Protein AF-A0A1D7Y135-F1 (afdb_monomer_lite)

Sequence (161 aa):
MLNEFAKCFELWNDPIYLRAFFEQHKEDLEHKFWNDITIEDAIIKTREDAQLFEEELLYIAETGKTERLETLSTLFEPLSKGYIYGKFEKDKAKGIKRHSWLRMYAIRIEANLFVVCGGAIKLTQTMNNRDHLILELYKLEFTRNHLQDEGNKHLEFVEIN

Radius of gyration: 16.09 Å; chains: 1; bounding box: 41×33×44 Å

Secondary structure (DSSP, 8-state):
---HHHHHHHHHH-HHHHHHHHHHTHHHHSSGGGTT--HHHHHHHHHHHHHHHHHHHHHHHHHTTT-TTS-GGGT-EESSSS---SSSEEEEEE-SSTT--EEEEEEEEETTEEEEEEEEE--SS-STT-HHHHHHHHHHHHHHHHHH-TT----------

Foldseek 3Di:
DDAQLVVLLVLLQDLVNLLVVCVVVVVLCCPCVNVRDDSVNSSVVSNVLSVQQNVLLLVLLVCVVPDVVRACLVFWDAPDPDDDDDAFTWTWGFGDDPVGQKIFIWTDRDRRDTHTQHIDRHSDPDLPPDPVSVVSVVSSVVVSVQVVDPPDPPDDDDDDD

Structure (mmCIF, N/CA/C/O backbone):
data_AF-A0A1D7Y135-F1
#
_entry.id   AF-A0A1D7Y135-F1
#
loop_
_atom_site.group_PDB
_atom_site.id
_atom_site.type_symbol
_atom_site.label_atom_id
_atom_site.label_alt_id
_atom_site.label_comp_id
_atom_site.label_asym_id
_atom_site.label_entity_id
_atom_site.label_seq_id
_atom_site.pdbx_PDB_ins_code
_atom_site.Cartn_x
_atom_site.Cartn_y
_atom_site.Cartn_z
_atom_site.occupancy
_atom_site.B_iso_or_equiv
_atom_site.auth_seq_id
_atom_site.auth_comp_id
_atom_site.auth_asym_id
_atom_site.auth_atom_id
_atom_site.pdbx_PDB_model_num
ATOM 1 N N . MET A 1 1 ? -3.237 -18.785 7.355 1.00 61.25 1 MET A N 1
ATOM 2 C CA . MET A 1 1 ? -3.710 -17.880 6.287 1.00 61.25 1 MET A CA 1
ATOM 3 C C . MET A 1 1 ? -3.171 -16.506 6.631 1.00 61.25 1 MET A C 1
ATOM 5 O O . MET A 1 1 ? -3.317 -16.120 7.782 1.00 61.25 1 MET A O 1
ATOM 9 N N . LEU A 1 2 ? -2.464 -15.839 5.718 1.00 81.75 2 LEU A N 1
ATOM 10 C CA . LEU A 1 2 ? -1.953 -14.486 5.964 1.00 81.75 2 LEU A CA 1
ATOM 11 C C . LEU A 1 2 ? -3.096 -13.475 5.852 1.00 81.75 2 LEU A C 1
ATOM 13 O O . LEU A 1 2 ? -3.951 -13.618 4.977 1.00 81.75 2 LEU A O 1
ATOM 17 N N . ASN A 1 3 ? -3.106 -12.469 6.728 1.00 92.31 3 ASN A N 1
ATOM 18 C CA . ASN A 1 3 ? -3.994 -11.319 6.573 1.00 92.31 3 ASN A CA 1
ATOM 19 C C . ASN A 1 3 ? -3.521 -10.436 5.396 1.00 92.31 3 ASN A C 1
ATOM 21 O O . ASN A 1 3 ? -2.381 -10.551 4.938 1.00 92.31 3 ASN A O 1
ATOM 25 N N . GLU A 1 4 ? -4.393 -9.559 4.887 1.00 95.06 4 GLU A N 1
ATOM 26 C CA . GLU A 1 4 ? -4.083 -8.754 3.695 1.00 95.06 4 GLU A CA 1
ATOM 27 C C . GLU A 1 4 ? -2.937 -7.751 3.920 1.00 95.06 4 GLU A C 1
ATOM 29 O O . GLU A 1 4 ? -2.215 -7.466 2.968 1.00 95.06 4 GLU A O 1
ATOM 34 N N . PHE A 1 5 ? -2.712 -7.274 5.151 1.00 95.94 5 PHE A N 1
ATOM 35 C CA . PHE A 1 5 ? -1.566 -6.415 5.477 1.00 95.94 5 PHE A CA 1
ATOM 36 C C . PHE A 1 5 ? -0.244 -7.166 5.266 1.00 95.94 5 PHE A C 1
ATOM 38 O O . PHE A 1 5 ? 0.570 -6.756 4.440 1.00 95.94 5 PHE A O 1
ATOM 45 N N . ALA A 1 6 ? -0.074 -8.313 5.932 1.00 96.06 6 ALA A N 1
ATOM 46 C CA . ALA A 1 6 ? 1.143 -9.121 5.845 1.00 96.06 6 ALA A CA 1
ATOM 47 C C . ALA A 1 6 ? 1.395 -9.607 4.410 1.00 96.06 6 ALA A C 1
ATOM 49 O O . ALA A 1 6 ? 2.500 -9.500 3.888 1.00 96.06 6 ALA A O 1
ATOM 50 N N . LYS A 1 7 ? 0.338 -10.057 3.725 1.00 96.94 7 LYS A N 1
ATOM 51 C CA . LYS A 1 7 ? 0.413 -10.488 2.325 1.00 96.94 7 LYS A CA 1
ATOM 52 C C . LYS A 1 7 ? 0.905 -9.378 1.392 1.00 96.94 7 LYS A C 1
ATOM 54 O O . LYS A 1 7 ? 1.670 -9.661 0.473 1.00 96.94 7 LYS A O 1
ATOM 59 N N . CYS A 1 8 ? 0.469 -8.130 1.587 1.00 97.94 8 CYS A N 1
ATOM 60 C CA . CYS A 1 8 ? 0.946 -7.016 0.768 1.00 97.94 8 CYS A CA 1
ATOM 61 C C . CYS A 1 8 ? 2.453 -6.811 0.941 1.00 97.94 8 CYS A C 1
ATOM 63 O O . CYS A 1 8 ? 3.165 -6.740 -0.059 1.00 97.94 8 CYS A O 1
ATOM 65 N N . PHE A 1 9 ? 2.943 -6.766 2.181 1.00 98.12 9 PHE A N 1
ATOM 66 C CA . PHE A 1 9 ? 4.362 -6.535 2.449 1.00 98.12 9 PHE A CA 1
ATOM 67 C C . PHE A 1 9 ? 5.254 -7.722 2.083 1.00 98.12 9 PHE A C 1
ATOM 69 O O . PHE A 1 9 ? 6.354 -7.497 1.582 1.00 98.12 9 PHE A O 1
ATOM 76 N N . GLU A 1 10 ? 4.781 -8.966 2.203 1.00 98.12 10 GLU A N 1
ATOM 77 C CA . GLU A 1 10 ? 5.495 -10.131 1.666 1.00 98.12 10 GLU A CA 1
ATOM 78 C C . GLU A 1 10 ? 5.692 -10.012 0.148 1.00 98.12 10 GLU A C 1
ATOM 80 O O . GLU A 1 10 ? 6.814 -10.131 -0.346 1.00 98.12 10 GLU A O 1
ATOM 85 N N . LEU A 1 11 ? 4.626 -9.696 -0.598 1.00 98.56 11 LEU A N 1
ATOM 86 C CA . LEU A 1 11 ? 4.697 -9.546 -2.054 1.00 98.56 11 LEU A CA 1
ATOM 87 C C . LEU A 1 11 ? 5.537 -8.333 -2.472 1.00 98.56 11 LEU A C 1
ATOM 89 O O . LEU A 1 11 ? 6.327 -8.420 -3.409 1.00 98.56 11 LEU A O 1
ATOM 93 N N . TRP A 1 12 ? 5.409 -7.196 -1.786 1.00 98.75 12 TRP A N 1
ATOM 94 C CA . TRP A 1 12 ? 6.198 -5.999 -2.099 1.00 98.75 12 TRP A CA 1
ATOM 95 C C . TRP A 1 12 ? 7.678 -6.128 -1.726 1.00 98.75 12 TRP A C 1
ATOM 97 O O . TRP A 1 12 ? 8.485 -5.330 -2.205 1.00 98.75 12 TRP A O 1
ATOM 107 N N . ASN A 1 13 ? 8.050 -7.129 -0.925 1.00 98.44 13 ASN A N 1
ATOM 108 C CA . ASN A 1 13 ? 9.440 -7.452 -0.613 1.00 98.44 13 ASN A CA 1
ATOM 109 C C . ASN A 1 13 ? 10.022 -8.599 -1.463 1.00 98.44 13 ASN A C 1
ATOM 111 O O . ASN A 1 13 ? 11.249 -8.758 -1.475 1.00 98.44 13 ASN A O 1
ATOM 115 N N . ASP A 1 14 ? 9.192 -9.347 -2.202 1.00 98.62 14 ASP A N 1
ATOM 116 C CA . ASP A 1 14 ? 9.603 -10.473 -3.049 1.00 98.62 14 ASP A CA 1
ATOM 117 C C . ASP A 1 14 ? 10.065 -10.012 -4.452 1.00 98.62 14 ASP A C 1
ATOM 119 O O . ASP A 1 14 ? 9.249 -9.612 -5.290 1.00 98.62 14 ASP A O 1
ATOM 123 N N . PRO A 1 15 ? 11.370 -10.102 -4.778 1.00 98.50 15 PRO A N 1
ATOM 124 C CA . PRO A 1 15 ? 11.879 -9.687 -6.083 1.00 98.50 15 PRO A CA 1
ATOM 125 C C . PRO A 1 15 ? 11.361 -10.539 -7.254 1.00 98.50 15 PRO A C 1
ATOM 127 O O . PRO A 1 15 ? 11.320 -10.039 -8.379 1.00 98.50 15 PRO A O 1
ATOM 130 N N . ILE A 1 16 ? 10.972 -11.800 -7.026 1.00 98.62 16 ILE A N 1
ATOM 131 C CA . ILE A 1 16 ? 10.445 -12.685 -8.076 1.00 98.62 16 ILE A CA 1
ATOM 132 C C . ILE A 1 16 ? 9.037 -12.231 -8.459 1.00 98.62 16 ILE A C 1
ATOM 134 O O . ILE A 1 16 ? 8.760 -12.023 -9.643 1.00 98.62 16 ILE A O 1
ATOM 138 N N . TYR A 1 17 ? 8.174 -12.012 -7.463 1.00 98.75 17 TYR A N 1
ATOM 139 C CA . TYR A 1 17 ? 6.847 -11.437 -7.678 1.00 98.75 17 TYR A CA 1
ATOM 140 C C . TYR A 1 17 ? 6.930 -10.077 -8.376 1.00 98.75 17 TYR A C 1
ATOM 142 O O . TYR A 1 17 ? 6.243 -9.845 -9.371 1.00 98.75 17 TYR A O 1
ATOM 150 N N . LEU A 1 18 ? 7.796 -9.183 -7.888 1.00 98.88 18 LEU A N 1
ATOM 151 C CA . LEU A 1 18 ? 7.915 -7.837 -8.440 1.00 98.88 18 LEU A CA 1
ATOM 152 C C . LEU A 1 18 ? 8.386 -7.844 -9.892 1.00 98.88 18 LEU A C 1
ATOM 154 O O . LEU A 1 18 ? 7.847 -7.091 -10.701 1.00 98.88 18 LEU A O 1
ATOM 158 N N . ARG A 1 19 ? 9.347 -8.707 -10.244 1.00 98.81 19 ARG A N 1
ATOM 159 C CA . ARG A 1 19 ? 9.764 -8.875 -11.639 1.00 98.81 19 ARG A CA 1
ATOM 160 C C . ARG A 1 19 ? 8.583 -9.261 -12.520 1.00 98.81 19 ARG A C 1
ATOM 162 O O . ARG A 1 19 ? 8.324 -8.571 -13.500 1.00 98.81 19 ARG A O 1
ATOM 169 N N . ALA A 1 20 ? 7.845 -10.305 -12.140 1.00 98.75 20 ALA A N 1
ATOM 170 C CA . ALA A 1 20 ? 6.686 -10.759 -12.903 1.00 98.75 20 ALA A CA 1
ATOM 171 C C . ALA A 1 20 ? 5.619 -9.657 -13.031 1.00 98.75 20 ALA A C 1
ATOM 173 O O . ALA A 1 20 ? 5.088 -9.430 -14.118 1.00 98.75 20 ALA A O 1
ATOM 174 N N . PHE A 1 21 ? 5.354 -8.923 -11.946 1.00 98.69 21 PHE A N 1
ATOM 175 C CA . PHE A 1 21 ? 4.419 -7.801 -11.944 1.00 98.69 21 PHE A CA 1
ATOM 176 C C . PHE A 1 21 ? 4.849 -6.698 -12.925 1.00 98.69 21 PHE A C 1
ATOM 178 O O . PHE A 1 21 ? 4.049 -6.250 -13.746 1.00 98.69 21 PHE A O 1
ATOM 185 N N . PHE A 1 22 ? 6.107 -6.257 -12.875 1.00 98.62 22 PHE A N 1
ATOM 186 C CA . PHE A 1 22 ? 6.586 -5.183 -13.747 1.00 98.62 22 PHE A CA 1
ATOM 187 C C . PHE A 1 22 ? 6.718 -5.612 -15.210 1.00 98.62 22 PHE A C 1
ATOM 189 O O . PHE A 1 22 ? 6.470 -4.796 -16.092 1.00 98.62 22 PHE A O 1
ATOM 196 N N . GLU A 1 23 ? 7.044 -6.876 -15.486 1.00 98.50 23 GLU A N 1
ATOM 197 C CA . GLU A 1 23 ? 7.018 -7.426 -16.845 1.00 98.50 23 GLU A CA 1
ATOM 198 C C . GLU A 1 23 ? 5.590 -7.457 -17.407 1.00 98.50 23 GLU A C 1
ATOM 200 O O . GLU A 1 23 ? 5.363 -7.028 -18.539 1.00 98.50 23 GLU A O 1
ATOM 205 N N . GLN A 1 24 ? 4.613 -7.886 -16.602 1.00 98.44 24 GLN A N 1
ATOM 206 C CA . GLN A 1 24 ? 3.199 -7.898 -16.983 1.00 98.44 24 GLN A CA 1
ATOM 207 C C . GLN A 1 24 ? 2.636 -6.485 -17.207 1.00 98.44 24 GLN A C 1
ATOM 209 O O . GLN A 1 24 ? 1.814 -6.280 -18.099 1.00 98.44 24 GLN A O 1
ATOM 214 N N . HIS A 1 25 ? 3.070 -5.506 -16.410 1.00 97.69 25 HIS A N 1
ATOM 215 C CA . HIS A 1 25 ? 2.586 -4.122 -16.448 1.00 97.69 25 HIS A CA 1
ATOM 216 C C . HIS A 1 25 ? 3.591 -3.148 -17.075 1.00 97.69 25 HIS A C 1
ATOM 218 O O . HIS A 1 25 ? 3.603 -1.957 -16.750 1.00 97.69 25 HIS A O 1
ATOM 224 N N . LYS A 1 26 ? 4.427 -3.642 -17.993 1.00 97.12 26 LYS A N 1
ATOM 225 C CA . LYS A 1 26 ? 5.526 -2.879 -18.591 1.00 97.12 26 LYS A CA 1
ATOM 226 C C . LYS A 1 26 ? 5.067 -1.579 -19.259 1.00 97.12 26 LYS A C 1
ATOM 228 O O . LYS A 1 26 ? 5.674 -0.541 -19.025 1.00 97.12 26 LYS A O 1
ATOM 233 N N . GLU A 1 27 ? 3.958 -1.604 -19.999 1.00 95.62 27 GLU A N 1
ATOM 234 C CA . GLU A 1 27 ? 3.403 -0.403 -20.646 1.00 95.62 27 GLU A CA 1
ATOM 235 C C . GLU A 1 27 ? 3.025 0.701 -19.640 1.00 95.62 27 GLU A C 1
ATOM 237 O O . GLU A 1 27 ? 3.184 1.888 -19.923 1.00 95.62 27 GLU A O 1
ATOM 242 N N . ASP A 1 28 ? 2.543 0.326 -18.448 1.00 96.75 28 ASP A N 1
ATOM 243 C CA . ASP A 1 28 ? 2.215 1.291 -17.394 1.00 96.75 28 ASP A CA 1
ATOM 244 C C . ASP A 1 28 ? 3.482 1.843 -16.719 1.00 96.75 28 ASP A C 1
ATOM 246 O O . ASP A 1 28 ? 3.498 3.006 -16.303 1.00 96.75 28 ASP A O 1
ATOM 250 N N . LEU A 1 29 ? 4.535 1.024 -16.609 1.00 96.69 29 LEU A N 1
ATOM 251 C CA . LEU A 1 29 ? 5.829 1.410 -16.038 1.00 96.69 29 LEU A CA 1
ATOM 252 C C . LEU A 1 29 ? 6.607 2.355 -16.966 1.00 96.69 29 LEU A C 1
ATOM 254 O O . LEU A 1 29 ? 7.185 3.327 -16.492 1.00 96.69 29 LEU A O 1
ATOM 258 N N . GLU A 1 30 ? 6.570 2.118 -18.279 1.00 94.56 30 GLU A N 1
ATOM 259 C CA . GLU A 1 30 ? 7.254 2.929 -19.302 1.00 94.56 30 GLU A CA 1
ATOM 260 C C . GLU A 1 30 ? 6.592 4.297 -19.542 1.00 94.56 30 GLU A C 1
ATOM 262 O O . GLU A 1 30 ? 7.085 5.129 -20.305 1.00 94.56 30 GLU A O 1
ATOM 267 N N . HIS A 1 31 ? 5.469 4.584 -18.882 1.00 92.94 31 HIS A N 1
ATOM 268 C CA . HIS A 1 31 ? 4.858 5.899 -18.963 1.00 92.94 31 HIS A CA 1
ATOM 269 C C . HIS A 1 31 ? 5.815 6.977 -18.419 1.00 92.94 31 HIS A C 1
ATOM 271 O O . HIS A 1 31 ? 6.268 6.898 -17.279 1.00 92.94 31 HIS A O 1
ATOM 277 N N . LYS A 1 32 ? 6.010 8.069 -19.176 1.00 90.06 32 LYS A 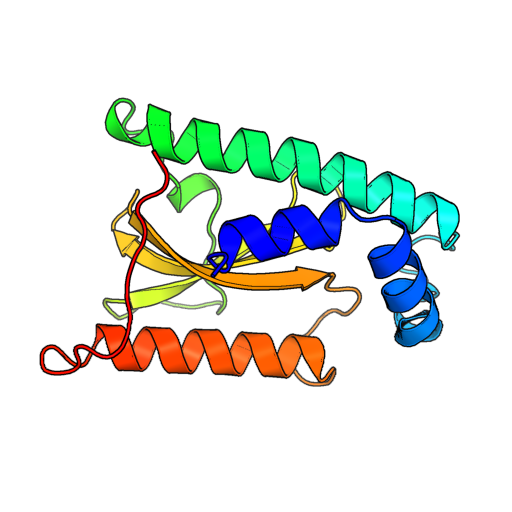N 1
ATOM 278 C CA . LYS A 1 32 ? 6.924 9.202 -18.875 1.00 90.06 32 LYS A CA 1
ATOM 279 C C . LYS A 1 32 ? 6.879 9.765 -17.447 1.00 90.06 32 LYS A C 1
ATOM 281 O O . LYS A 1 32 ? 7.808 10.422 -17.002 1.00 90.06 32 LYS A O 1
ATOM 286 N N . PHE A 1 33 ? 5.769 9.558 -16.739 1.00 90.06 33 PHE A N 1
ATOM 287 C CA . PHE A 1 33 ? 5.620 9.942 -15.333 1.00 90.06 33 PHE A CA 1
ATOM 288 C C . PHE A 1 33 ? 6.633 9.236 -14.418 1.00 90.06 33 PHE A C 1
ATOM 290 O O . PHE A 1 33 ? 7.016 9.798 -13.395 1.00 90.06 33 PHE A O 1
ATOM 297 N N . TRP A 1 34 ? 7.070 8.032 -14.792 1.00 93.06 34 TRP A N 1
ATOM 298 C CA . TRP A 1 34 ? 8.025 7.216 -14.047 1.00 93.06 34 TRP A CA 1
ATOM 299 C C . TRP A 1 34 ? 9.484 7.423 -14.481 1.00 93.06 34 TRP A C 1
ATOM 301 O O . TRP A 1 34 ? 10.352 6.710 -13.995 1.00 93.06 34 TRP A O 1
ATOM 311 N N . ASN A 1 35 ? 9.764 8.428 -15.325 1.00 90.38 35 ASN A N 1
ATOM 312 C CA . ASN A 1 35 ? 11.113 8.833 -15.746 1.00 90.38 35 ASN A CA 1
ATOM 313 C C . ASN A 1 35 ? 11.970 7.684 -16.310 1.00 90.38 35 ASN A C 1
ATOM 315 O O . ASN A 1 35 ? 13.120 7.530 -15.907 1.00 90.38 35 ASN A O 1
ATOM 319 N N . ASP A 1 36 ? 11.398 6.878 -17.209 1.00 90.19 36 ASP A N 1
ATOM 320 C CA . ASP A 1 36 ? 12.099 5.791 -17.911 1.00 90.19 36 ASP A CA 1
ATOM 321 C C . ASP A 1 36 ? 12.807 4.794 -16.967 1.00 90.19 36 ASP A C 1
ATOM 323 O O . ASP A 1 36 ? 13.864 4.247 -17.285 1.00 90.19 36 ASP A O 1
ATOM 327 N N . ILE A 1 37 ? 12.229 4.570 -15.779 1.00 96.00 37 ILE A N 1
ATOM 328 C CA . ILE A 1 37 ? 12.766 3.653 -14.770 1.00 96.00 37 ILE A CA 1
ATOM 329 C C . ILE A 1 37 ? 12.847 2.217 -15.306 1.00 96.00 37 ILE A C 1
ATOM 331 O O . ILE A 1 37 ? 11.917 1.715 -15.941 1.00 96.00 37 ILE A O 1
ATOM 335 N N . THR A 1 38 ? 13.955 1.531 -15.023 1.00 97.44 38 THR A N 1
ATOM 336 C CA . THR A 1 38 ? 14.121 0.126 -15.410 1.00 97.44 38 THR A CA 1
ATOM 337 C C . THR A 1 38 ? 13.325 -0.800 -14.487 1.00 97.44 38 THR A C 1
ATOM 339 O O . THR A 1 38 ? 12.976 -0.432 -13.365 1.00 97.44 38 THR A O 1
ATOM 342 N N . ILE A 1 39 ? 13.065 -2.037 -14.924 1.00 98.31 39 ILE A N 1
ATOM 343 C CA . ILE A 1 39 ? 12.430 -3.050 -14.063 1.00 98.31 39 ILE A CA 1
ATOM 344 C C . ILE A 1 39 ? 13.281 -3.314 -12.811 1.00 98.31 39 ILE A C 1
ATOM 346 O O . ILE A 1 39 ? 12.731 -3.406 -11.718 1.00 98.31 39 ILE A O 1
ATOM 350 N N . GLU A 1 40 ? 14.609 -3.377 -12.940 1.00 98.25 40 GLU A N 1
ATOM 351 C CA . GLU A 1 40 ? 15.507 -3.593 -11.794 1.00 98.25 40 GLU A CA 1
ATOM 352 C C . GLU A 1 40 ? 15.414 -2.450 -10.777 1.00 98.25 40 GLU A C 1
ATOM 354 O O . GLU A 1 40 ? 15.238 -2.690 -9.580 1.00 98.25 40 GLU A O 1
ATOM 359 N N . ASP A 1 41 ? 15.442 -1.204 -11.253 1.00 97.94 41 ASP A N 1
ATOM 360 C CA . ASP A 1 41 ? 15.302 -0.027 -10.394 1.00 97.94 41 ASP A CA 1
ATOM 361 C C . ASP A 1 41 ? 13.906 0.044 -9.765 1.00 97.94 41 ASP A C 1
ATOM 363 O O . ASP A 1 41 ? 13.761 0.441 -8.608 1.00 97.94 41 ASP A O 1
ATOM 367 N N . ALA A 1 42 ? 12.865 -0.376 -10.490 1.00 98.19 42 ALA A N 1
ATOM 368 C CA . ALA A 1 42 ? 11.508 -0.450 -9.967 1.00 98.19 42 ALA A CA 1
ATOM 369 C C . ALA A 1 42 ? 11.375 -1.509 -8.863 1.00 98.19 42 ALA A C 1
ATOM 371 O O . ALA A 1 42 ? 10.718 -1.252 -7.850 1.00 98.19 42 ALA A O 1
ATOM 372 N N . ILE A 1 43 ? 12.035 -2.664 -8.999 1.00 98.69 43 ILE A N 1
ATOM 373 C CA . ILE A 1 43 ? 12.100 -3.692 -7.951 1.00 98.69 43 ILE A CA 1
ATOM 374 C C . ILE A 1 43 ? 12.782 -3.120 -6.704 1.00 98.69 43 ILE A C 1
ATOM 376 O O . ILE A 1 43 ? 12.201 -3.175 -5.620 1.00 98.69 43 ILE A O 1
ATOM 380 N N . ILE A 1 44 ? 13.974 -2.528 -6.846 1.00 98.38 44 ILE A N 1
ATOM 381 C CA . ILE A 1 44 ? 14.724 -1.938 -5.723 1.00 98.38 44 ILE A CA 1
ATOM 382 C C . ILE A 1 44 ? 13.886 -0.858 -5.036 1.00 98.38 44 ILE A C 1
ATOM 384 O O . ILE A 1 44 ? 13.631 -0.941 -3.834 1.00 98.38 44 ILE A O 1
ATOM 388 N N . LYS A 1 45 ? 13.368 0.100 -5.813 1.00 97.81 45 LYS A N 1
ATOM 389 C CA . LYS A 1 45 ? 12.532 1.190 -5.303 1.00 97.81 45 LYS A CA 1
ATOM 390 C C . LYS A 1 45 ? 11.306 0.668 -4.559 1.00 97.81 45 LYS A C 1
ATOM 392 O O . LYS A 1 45 ? 10.935 1.253 -3.547 1.00 97.81 45 LYS A O 1
ATOM 397 N N . THR A 1 46 ? 10.656 -0.381 -5.064 1.00 98.56 46 THR A N 1
ATOM 398 C CA . THR A 1 46 ? 9.450 -0.937 -4.434 1.00 98.56 46 THR A CA 1
ATOM 399 C C . THR A 1 46 ? 9.760 -1.553 -3.084 1.00 98.56 46 THR A C 1
ATOM 401 O O . THR A 1 46 ? 9.051 -1.263 -2.130 1.00 98.56 46 THR A O 1
ATOM 404 N N . ARG A 1 47 ? 10.831 -2.345 -2.991 1.00 98.62 47 ARG A N 1
ATOM 405 C CA . ARG A 1 47 ? 11.216 -3.021 -1.746 1.00 98.62 47 ARG A CA 1
ATOM 406 C C . ARG A 1 47 ? 11.632 -2.019 -0.673 1.00 98.62 47 ARG A C 1
ATOM 408 O O . ARG A 1 47 ? 11.167 -2.099 0.455 1.00 98.62 47 ARG A O 1
ATOM 415 N N . GLU A 1 48 ? 12.434 -1.023 -1.045 1.00 98.31 48 GLU A N 1
AT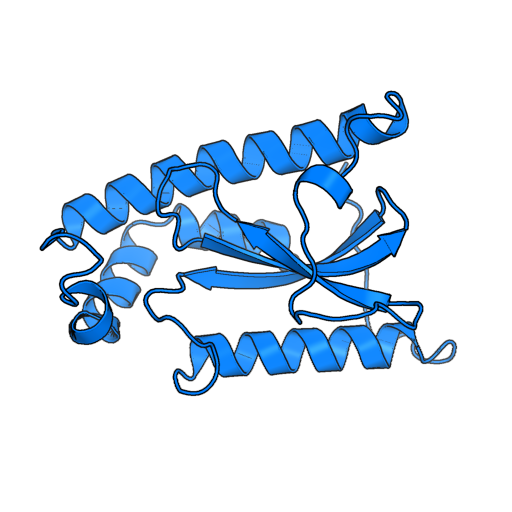OM 416 C CA . GLU A 1 48 ? 12.835 0.043 -0.120 1.00 98.31 48 GLU A CA 1
ATOM 417 C C . GLU A 1 48 ? 11.639 0.885 0.356 1.00 98.31 48 GLU A C 1
ATOM 419 O O . GLU A 1 48 ? 11.594 1.302 1.507 1.00 98.31 48 GLU A O 1
ATOM 424 N N . ASP A 1 49 ? 10.674 1.167 -0.526 1.00 98.56 49 ASP A N 1
ATOM 425 C CA . ASP A 1 49 ? 9.445 1.882 -0.160 1.00 98.56 49 ASP A CA 1
ATOM 426 C C . ASP A 1 49 ? 8.536 1.022 0.732 1.00 98.56 49 ASP A C 1
ATOM 428 O O . ASP A 1 49 ? 7.941 1.536 1.671 1.00 98.56 49 ASP A O 1
ATOM 432 N N . ALA A 1 50 ? 8.463 -0.287 0.475 1.00 98.50 50 ALA A N 1
ATOM 433 C CA . ALA A 1 50 ? 7.672 -1.228 1.261 1.00 98.50 50 ALA A CA 1
ATOM 434 C C . ALA A 1 50 ? 8.183 -1.352 2.700 1.00 98.50 50 ALA A C 1
ATOM 436 O O . ALA A 1 50 ? 7.377 -1.279 3.616 1.00 98.50 50 ALA A O 1
ATOM 437 N N . GLN A 1 51 ? 9.499 -1.472 2.896 1.00 98.25 51 GLN A N 1
ATOM 438 C CA . GLN A 1 51 ? 10.110 -1.556 4.229 1.00 98.25 51 GLN A CA 1
ATOM 439 C C . GLN A 1 51 ? 9.800 -0.315 5.072 1.00 98.25 51 GLN A C 1
ATOM 441 O O . GLN A 1 51 ? 9.249 -0.431 6.161 1.00 98.25 51 GLN A O 1
ATOM 446 N N . LEU A 1 52 ? 10.052 0.878 4.523 1.00 97.94 52 LEU A N 1
ATOM 447 C CA . LEU A 1 52 ? 9.754 2.138 5.212 1.00 97.94 52 LEU A CA 1
ATOM 448 C C . LEU A 1 52 ? 8.256 2.300 5.494 1.00 97.94 52 LEU A C 1
ATOM 450 O O . LEU A 1 52 ? 7.865 2.853 6.515 1.00 97.94 52 LEU A O 1
ATOM 454 N N . PHE A 1 53 ? 7.409 1.850 4.568 1.00 97.81 53 PHE A N 1
ATOM 455 C CA . PHE A 1 53 ? 5.964 1.965 4.715 1.00 97.81 53 PHE A CA 1
ATOM 456 C C . PHE A 1 53 ? 5.400 1.017 5.774 1.00 97.81 53 PHE A C 1
ATOM 458 O O . PHE A 1 53 ? 4.491 1.409 6.502 1.00 97.81 53 PHE A O 1
ATOM 465 N N . GLU A 1 54 ? 5.934 -0.199 5.873 1.00 97.44 54 GLU A N 1
ATOM 466 C CA . GLU A 1 54 ? 5.574 -1.154 6.920 1.00 97.44 54 GLU A CA 1
ATOM 467 C C . GLU A 1 54 ? 5.978 -0.631 8.300 1.00 97.44 54 GLU A C 1
ATOM 469 O O . GLU A 1 54 ? 5.135 -0.565 9.192 1.00 97.44 54 GLU A O 1
ATOM 474 N N . GLU A 1 55 ? 7.231 -0.185 8.441 1.00 95.75 55 GLU A N 1
ATOM 475 C CA . GLU A 1 55 ? 7.766 0.383 9.683 1.00 95.75 55 GLU A CA 1
ATOM 476 C C . GLU A 1 55 ? 6.918 1.563 10.180 1.00 95.75 55 GLU A C 1
ATOM 478 O O . GLU A 1 55 ? 6.506 1.580 11.338 1.00 95.75 55 GLU A O 1
ATOM 483 N N . GLU A 1 56 ? 6.590 2.514 9.299 1.00 94.38 56 GLU A N 1
ATOM 484 C CA . GLU A 1 56 ? 5.791 3.694 9.652 1.00 94.38 56 GLU A CA 1
ATOM 485 C C . GLU A 1 56 ? 4.349 3.333 10.047 1.00 94.38 56 GLU A C 1
ATOM 487 O O . GLU A 1 56 ? 3.800 3.881 11.005 1.00 94.38 56 GLU A O 1
ATOM 492 N N . LEU A 1 57 ? 3.714 2.403 9.320 1.00 94.44 57 LEU A N 1
ATOM 493 C CA . LEU A 1 57 ? 2.351 1.963 9.627 1.00 94.44 57 LEU A CA 1
ATOM 494 C C . LEU A 1 57 ? 2.272 1.273 10.990 1.00 94.44 57 LEU A C 1
ATOM 496 O O . LEU A 1 57 ? 1.337 1.548 11.743 1.00 94.44 57 LEU A O 1
ATOM 500 N N . LEU A 1 58 ? 3.229 0.393 11.296 1.00 93.12 58 LEU A N 1
ATOM 501 C CA . LEU A 1 58 ? 3.302 -0.297 12.584 1.00 93.12 58 LEU A CA 1
ATOM 502 C C . LEU A 1 58 ? 3.579 0.692 13.717 1.00 93.12 58 LEU A C 1
ATOM 504 O O . LEU A 1 58 ? 2.845 0.710 14.704 1.00 93.12 58 LEU A O 1
ATOM 508 N N . TYR A 1 59 ? 4.556 1.583 13.524 1.00 91.31 59 TYR A N 1
ATOM 509 C CA . TYR A 1 59 ? 4.897 2.615 14.497 1.00 91.31 59 TYR A CA 1
ATOM 510 C C . TYR A 1 59 ? 3.677 3.464 14.873 1.00 91.31 59 TYR A C 1
ATOM 512 O O . TYR A 1 59 ? 3.327 3.543 16.049 1.00 91.31 59 TYR A O 1
ATOM 520 N N . ILE A 1 60 ? 2.968 4.028 13.888 1.00 89.62 60 ILE A N 1
ATOM 521 C CA . ILE A 1 60 ? 1.798 4.885 14.143 1.00 89.62 60 ILE A CA 1
ATOM 522 C C . ILE A 1 60 ? 0.612 4.088 14.709 1.00 89.62 60 ILE A C 1
ATOM 524 O O . ILE A 1 60 ? -0.142 4.608 15.538 1.00 89.62 60 ILE A O 1
ATOM 528 N N . ALA A 1 61 ? 0.425 2.827 14.303 1.00 87.69 61 ALA A N 1
ATOM 529 C CA . ALA A 1 61 ? -0.620 1.978 14.878 1.00 87.69 61 ALA A CA 1
ATOM 530 C C . ALA A 1 61 ? -0.413 1.750 16.387 1.00 87.69 61 ALA A C 1
ATOM 532 O O . ALA A 1 61 ? -1.391 1.725 17.144 1.00 87.69 61 ALA A O 1
ATOM 533 N N . GLU A 1 62 ? 0.842 1.633 16.828 1.00 84.31 62 GLU A N 1
ATOM 534 C CA . GLU A 1 62 ? 1.221 1.470 18.231 1.00 84.31 62 GLU A CA 1
ATOM 535 C C . GLU A 1 62 ? 1.198 2.799 19.005 1.00 84.31 62 GLU A C 1
ATOM 537 O O . GLU A 1 62 ? 0.498 2.912 20.017 1.00 84.31 62 GLU A O 1
ATOM 542 N N . THR A 1 63 ? 1.913 3.828 18.533 1.00 80.62 63 THR A N 1
ATOM 543 C CA . THR A 1 63 ? 2.086 5.108 19.251 1.00 80.62 63 THR A CA 1
ATOM 544 C C . THR A 1 63 ? 0.849 5.998 19.211 1.00 80.62 63 THR A C 1
ATOM 546 O O . THR A 1 63 ? 0.572 6.719 20.177 1.00 80.62 63 THR A O 1
ATOM 549 N N . GLY A 1 64 ? 0.029 5.893 18.164 1.00 74.44 64 GLY A N 1
ATOM 550 C CA . GLY A 1 64 ? -1.233 6.625 18.043 1.00 74.44 64 GLY A CA 1
ATOM 551 C C . GLY A 1 64 ? -2.290 6.236 19.073 1.00 74.44 64 GLY A C 1
ATOM 552 O O . GLY A 1 64 ? -3.307 6.919 19.212 1.00 74.44 64 GLY A O 1
ATOM 553 N N . LYS A 1 65 ? -2.048 5.167 19.846 1.00 68.44 65 LYS A N 1
ATOM 554 C CA . LYS A 1 65 ? -2.837 4.819 21.038 1.00 68.44 65 LYS A CA 1
ATOM 555 C C . LYS A 1 65 ? -2.525 5.739 22.229 1.00 68.44 65 LYS A C 1
ATOM 557 O O . LYS A 1 65 ? -3.359 5.870 23.123 1.00 68.44 65 LYS A O 1
ATOM 562 N N . THR A 1 66 ? -1.357 6.384 22.247 1.00 67.62 66 THR A N 1
ATOM 563 C CA . THR A 1 66 ? -0.889 7.245 23.346 1.00 67.62 66 THR A CA 1
ATOM 564 C C . THR A 1 66 ? -0.789 8.723 22.970 1.00 67.62 66 THR A C 1
ATOM 566 O O . THR A 1 66 ? -1.067 9.579 23.811 1.00 67.62 66 THR A O 1
ATOM 569 N N . GLU A 1 67 ? -0.456 9.046 21.717 1.00 68.56 67 GLU A N 1
ATOM 570 C CA . GLU A 1 67 ? -0.285 10.426 21.251 1.00 68.56 67 GLU A CA 1
ATOM 571 C C . GLU A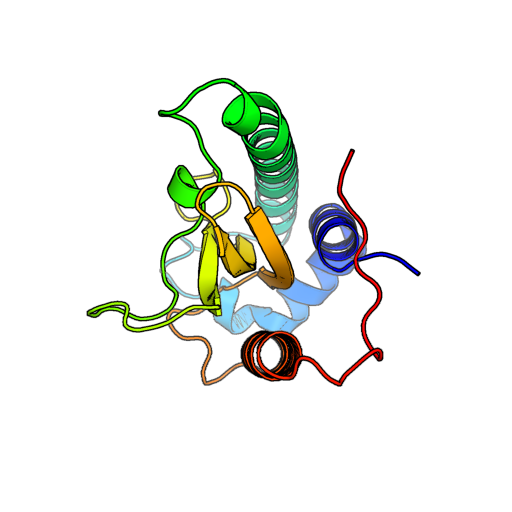 1 67 ? -1.442 10.879 20.352 1.00 68.56 67 GLU A C 1
ATOM 573 O O . GLU A 1 67 ? -1.641 10.393 19.243 1.00 68.56 67 GLU A O 1
ATOM 578 N N . ARG A 1 68 ? -2.217 11.872 20.809 1.00 62.22 68 ARG A N 1
ATOM 579 C CA . ARG A 1 68 ? -3.445 12.317 20.118 1.00 62.22 68 ARG A CA 1
ATOM 580 C C . ARG A 1 68 ? -3.202 12.899 18.713 1.00 62.22 68 ARG A C 1
ATOM 582 O O . ARG A 1 68 ? -4.152 12.997 17.937 1.00 62.22 68 ARG A O 1
ATOM 589 N N . LEU A 1 69 ? -1.983 13.345 18.409 1.00 67.56 69 LEU A N 1
ATOM 590 C CA . LEU A 1 69 ? -1.654 14.016 17.146 1.00 67.56 69 LEU A CA 1
ATOM 591 C C . LEU A 1 69 ? -1.103 13.068 16.069 1.00 67.56 69 LEU A C 1
ATOM 593 O O . LEU A 1 69 ? -1.130 13.438 14.897 1.00 67.56 69 LEU A O 1
ATOM 597 N N . GLU A 1 70 ? -0.687 11.854 16.431 1.00 72.62 70 GLU A N 1
ATOM 598 C CA . GLU A 1 70 ? -0.056 10.886 15.524 1.00 72.62 70 GLU A CA 1
ATOM 599 C C . GLU A 1 70 ? -0.878 9.598 15.471 1.00 72.62 70 GLU A C 1
ATOM 601 O O . GLU A 1 70 ? -0.516 8.579 16.033 1.00 72.62 70 GLU A O 1
ATOM 606 N N . THR A 1 71 ? -2.038 9.654 14.817 1.00 84.62 71 THR A N 1
ATOM 607 C CA . THR A 1 71 ? -2.919 8.483 14.630 1.00 84.62 71 THR A CA 1
ATOM 608 C C . THR A 1 71 ? -2.858 7.991 13.193 1.00 84.62 71 THR A C 1
ATOM 610 O O . THR A 1 71 ? -2.494 8.754 12.308 1.00 84.62 71 THR A O 1
ATOM 613 N N . LEU A 1 72 ? -3.325 6.777 12.902 1.00 86.88 72 LEU A N 1
ATOM 614 C CA . LEU A 1 72 ? -3.417 6.238 11.539 1.00 86.88 72 LEU A CA 1
ATOM 615 C C . LEU A 1 72 ? -4.177 7.157 10.564 1.00 86.88 72 LEU A C 1
ATOM 617 O O . LEU A 1 72 ? -3.929 7.118 9.360 1.00 86.88 72 LEU A O 1
ATOM 621 N N . SER A 1 73 ? -5.047 8.043 11.059 1.00 88.31 73 SER A N 1
ATOM 622 C CA . SER A 1 73 ? -5.681 9.092 10.247 1.00 88.31 73 SER A CA 1
ATOM 623 C C . SER A 1 73 ? -4.704 10.115 9.643 1.00 88.31 73 SER A C 1
ATOM 625 O O . SER A 1 73 ? -5.120 10.873 8.769 1.00 88.31 73 SER A O 1
ATOM 627 N N . THR A 1 74 ? -3.441 10.170 10.082 1.00 88.19 74 THR A N 1
ATOM 628 C CA . THR A 1 74 ? -2.380 10.973 9.445 1.00 88.19 74 THR A CA 1
ATOM 629 C C . THR A 1 74 ? -1.820 10.292 8.194 1.00 88.19 74 THR A C 1
ATOM 631 O O . THR A 1 74 ? -1.376 10.983 7.277 1.00 88.19 74 THR A O 1
ATOM 634 N N . LEU A 1 75 ? -1.887 8.957 8.122 1.00 92.38 75 LEU A N 1
ATOM 635 C CA . LEU A 1 75 ? -1.402 8.150 6.998 1.00 92.38 75 LEU A CA 1
ATOM 636 C C . LEU A 1 75 ? -2.502 7.821 5.985 1.00 92.38 75 LEU A C 1
ATOM 638 O O . LEU A 1 75 ? -2.256 7.791 4.774 1.00 92.38 75 LEU A O 1
ATOM 642 N N . PHE A 1 76 ? -3.712 7.550 6.474 1.00 94.12 76 PHE A N 1
ATOM 643 C CA . PHE A 1 76 ? -4.854 7.182 5.649 1.00 94.12 76 PHE A CA 1
ATOM 644 C C . PHE A 1 76 ? -5.663 8.411 5.236 1.00 94.12 76 PHE A C 1
ATOM 646 O O . PHE A 1 76 ? -6.217 9.140 6.062 1.00 94.12 76 PHE A O 1
ATOM 653 N N . GLU A 1 77 ? -5.769 8.606 3.923 1.00 92.31 77 GLU A N 1
ATOM 654 C CA . GLU A 1 77 ? -6.622 9.618 3.309 1.00 92.31 77 GLU A CA 1
ATOM 655 C C . GLU A 1 77 ? -7.843 8.971 2.631 1.00 92.31 77 GLU A C 1
ATOM 657 O O . GLU A 1 77 ? -7.721 7.882 2.051 1.00 92.31 77 GLU A O 1
ATOM 662 N N . PRO A 1 78 ? -8.992 9.668 2.589 1.00 92.75 78 PRO A N 1
ATOM 663 C CA . PRO A 1 78 ? -10.163 9.223 1.845 1.00 92.75 78 PRO A CA 1
ATOM 664 C C . PRO A 1 78 ? -9.849 8.838 0.397 1.00 92.75 78 PRO A C 1
ATOM 666 O O . PRO A 1 78 ? -9.074 9.495 -0.321 1.00 92.75 78 PRO A O 1
ATOM 669 N N . LEU A 1 79 ? -10.471 7.759 -0.081 1.00 90.62 79 LEU A N 1
ATOM 670 C CA . LEU A 1 79 ? -10.331 7.337 -1.472 1.00 90.62 79 LEU A CA 1
ATOM 671 C C . LEU A 1 79 ? -11.007 8.337 -2.427 1.00 90.62 79 LEU A C 1
ATOM 673 O O . LEU A 1 79 ? -10.433 8.659 -3.472 1.00 90.62 79 LEU A O 1
ATOM 677 N N . SER A 1 80 ? -12.187 8.849 -2.059 1.00 83.00 80 SER A N 1
ATOM 678 C CA . SER A 1 80 ? -12.961 9.847 -2.810 1.00 83.00 80 SER A CA 1
ATOM 679 C C . SER A 1 80 ? -12.680 11.281 -2.357 1.00 83.00 80 SER A C 1
ATOM 681 O O . SER A 1 80 ? -12.470 11.541 -1.179 1.00 83.00 80 SER A O 1
ATOM 683 N N . LYS A 1 81 ? -12.748 12.239 -3.290 1.00 74.00 81 LYS A N 1
ATOM 684 C CA . LYS A 1 81 ? -12.724 13.675 -2.971 1.00 74.00 81 LYS A CA 1
ATOM 685 C C . LYS A 1 81 ? -14.150 14.140 -2.654 1.00 74.00 81 LYS A C 1
ATOM 687 O O . LYS A 1 81 ? -15.001 14.055 -3.534 1.00 74.00 81 LYS A O 1
ATOM 692 N N . GLY A 1 82 ? -14.416 14.636 -1.446 1.00 64.12 82 GLY A N 1
ATOM 693 C CA . GLY A 1 82 ? -15.734 15.167 -1.077 1.00 64.12 82 GLY A CA 1
ATOM 694 C C . GLY A 1 82 ? -16.026 15.102 0.420 1.00 64.12 82 GLY A C 1
ATOM 695 O O . GLY A 1 82 ? -15.165 14.719 1.206 1.00 64.12 82 GLY A O 1
ATOM 696 N N . TYR A 1 83 ? -17.244 15.496 0.804 1.00 54.94 83 TYR A N 1
ATOM 697 C CA . TYR A 1 83 ? -17.708 15.374 2.184 1.00 54.94 83 TYR A CA 1
ATOM 698 C C . TYR A 1 83 ? -17.923 13.908 2.563 1.00 54.94 83 TYR A C 1
ATOM 700 O O . TYR A 1 83 ? -18.632 13.165 1.883 1.00 54.94 83 TYR A O 1
ATOM 708 N N . ILE A 1 84 ? -17.329 13.537 3.689 1.00 59.06 84 ILE A N 1
ATOM 709 C CA . ILE A 1 84 ? -17.372 12.209 4.284 1.00 59.06 84 ILE A CA 1
ATOM 710 C C . ILE A 1 84 ? -18.657 12.119 5.106 1.00 59.06 84 ILE A C 1
ATOM 712 O O . ILE A 1 84 ? -18.760 12.707 6.181 1.00 59.06 84 ILE A O 1
ATOM 716 N N . TYR A 1 85 ? -19.662 11.422 4.585 1.00 51.19 85 TYR A N 1
ATOM 717 C CA . TYR A 1 85 ? -20.928 11.190 5.279 1.00 51.19 85 TYR A CA 1
ATOM 718 C C . TYR A 1 85 ? -21.078 9.692 5.555 1.00 51.19 85 TYR A C 1
ATOM 720 O O . TYR A 1 85 ? -21.723 8.982 4.790 1.00 51.19 85 TYR A O 1
ATOM 728 N N . GLY A 1 86 ? -20.471 9.185 6.631 1.00 63.59 86 GLY A N 1
ATOM 729 C CA . GLY A 1 86 ? -20.757 7.822 7.087 1.00 63.59 86 GLY A CA 1
ATOM 730 C C . GLY A 1 86 ? -19.703 7.193 7.991 1.00 63.59 86 GLY A C 1
ATOM 731 O O . GLY A 1 86 ? -18.539 7.579 7.976 1.00 63.59 86 GLY A O 1
ATOM 732 N N . LYS A 1 87 ? -20.135 6.185 8.760 1.00 79.00 87 LYS A N 1
ATOM 733 C CA . LYS A 1 87 ? -19.243 5.173 9.344 1.00 79.00 87 LYS A CA 1
ATOM 734 C C . LYS A 1 87 ? -18.673 4.301 8.215 1.00 79.00 87 LYS A C 1
ATOM 736 O O . LYS A 1 87 ? -19.351 4.127 7.200 1.00 79.00 87 LYS A O 1
ATOM 741 N N . PHE A 1 88 ? -17.493 3.711 8.418 1.00 88.69 88 PHE A N 1
ATOM 742 C CA . PHE A 1 88 ? -16.856 2.782 7.470 1.00 88.69 88 PHE A CA 1
ATOM 743 C C . PHE A 1 88 ? -16.411 3.449 6.157 1.00 88.69 88 PHE A C 1
ATOM 745 O O . PHE A 1 88 ? -16.768 3.022 5.055 1.00 88.69 88 PHE A O 1
ATOM 752 N N . GLU A 1 89 ? -15.637 4.528 6.269 1.00 91.38 89 GLU A N 1
ATOM 753 C CA . GLU A 1 89 ? -15.076 5.219 5.106 1.00 91.38 89 GLU A CA 1
ATOM 754 C C . GLU A 1 89 ? -14.029 4.356 4.382 1.00 91.38 89 GLU A C 1
ATOM 756 O O . GLU A 1 89 ? -13.258 3.646 5.021 1.00 91.38 89 GLU A O 1
ATOM 761 N N . LYS A 1 90 ? -14.000 4.419 3.044 1.00 94.31 90 LYS A N 1
ATOM 762 C CA . LYS A 1 90 ? -12.982 3.767 2.209 1.00 94.31 90 LYS A CA 1
ATOM 763 C C . LYS A 1 90 ? -11.767 4.673 2.059 1.00 94.31 90 LYS A C 1
ATOM 765 O O . LYS A 1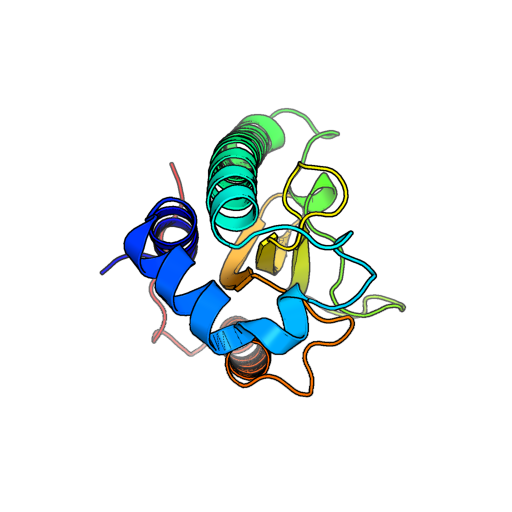 90 ? -11.842 5.686 1.358 1.00 94.31 90 LYS A O 1
ATOM 770 N N . ASP A 1 91 ? -10.644 4.225 2.593 1.00 95.56 91 ASP A N 1
ATOM 771 C CA . ASP A 1 91 ? -9.414 4.996 2.687 1.00 95.56 91 ASP A CA 1
ATOM 772 C C . ASP A 1 91 ? -8.242 4.311 1.996 1.00 95.56 91 ASP A C 1
ATOM 774 O O . ASP A 1 91 ? -8.255 3.115 1.682 1.00 95.56 91 ASP A O 1
ATOM 778 N N . LYS A 1 92 ? -7.200 5.106 1.753 1.00 96.56 92 LYS A N 1
ATOM 779 C CA . LYS A 1 92 ? -5.913 4.634 1.263 1.00 96.56 92 LYS A CA 1
ATOM 780 C C . LYS A 1 92 ? -4.754 5.299 1.993 1.00 96.56 92 LYS A C 1
ATOM 782 O O . LYS A 1 92 ? -4.775 6.505 2.215 1.00 96.56 92 LYS A O 1
ATOM 787 N N . ALA A 1 93 ? -3.701 4.535 2.238 1.00 97.06 93 ALA A N 1
ATOM 788 C CA . ALA A 1 93 ? -2.387 5.054 2.592 1.00 97.06 93 ALA A CA 1
ATOM 789 C C . ALA A 1 93 ? -1.431 4.937 1.394 1.00 97.06 93 ALA A C 1
ATOM 791 O O . ALA A 1 93 ? -1.663 4.174 0.445 1.00 97.06 93 ALA A O 1
ATOM 792 N N . LYS A 1 94 ? -0.385 5.765 1.387 1.00 97.44 94 LYS A N 1
ATOM 793 C CA . LYS A 1 94 ? 0.633 5.825 0.328 1.00 97.44 94 LYS A CA 1
ATOM 794 C C . LYS A 1 94 ? 1.969 5.384 0.916 1.00 97.44 94 LYS A C 1
ATOM 796 O O . LYS A 1 94 ? 2.260 5.786 2.034 1.00 97.44 94 LYS A O 1
ATOM 801 N N . GLY A 1 95 ? 2.781 4.667 0.141 1.00 97.25 95 GLY A N 1
ATOM 802 C CA . GLY A 1 95 ? 4.178 4.447 0.516 1.00 97.25 95 GLY A CA 1
ATOM 803 C C . GLY A 1 95 ? 4.930 5.765 0.734 1.00 97.25 95 GLY A C 1
ATOM 804 O O . GLY A 1 95 ? 4.528 6.826 0.235 1.00 97.25 95 GLY A O 1
ATOM 805 N N . ILE A 1 96 ? 6.009 5.676 1.505 1.00 95.19 96 ILE A N 1
ATOM 806 C CA . ILE A 1 96 ? 6.750 6.805 2.074 1.00 95.19 96 ILE A CA 1
ATOM 807 C C . ILE A 1 96 ? 7.591 7.523 1.020 1.00 95.19 96 ILE A C 1
ATOM 809 O O . ILE A 1 96 ? 7.715 8.752 1.031 1.00 95.19 96 ILE A O 1
ATOM 813 N N . LYS A 1 97 ? 8.169 6.786 0.066 1.00 90.88 97 LYS A N 1
ATOM 814 C CA . LYS A 1 97 ? 9.032 7.389 -0.950 1.00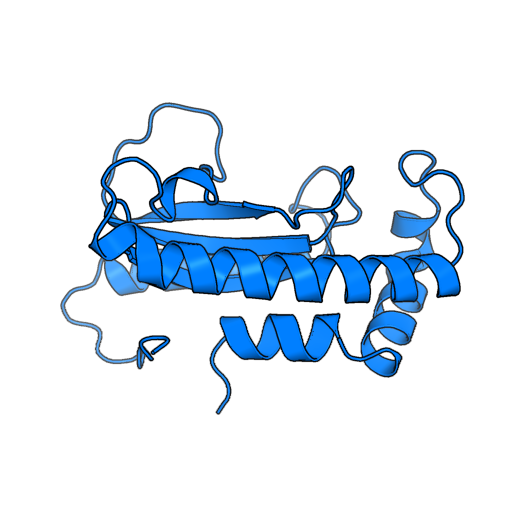 90.88 97 LYS A CA 1
ATOM 815 C C . LYS A 1 97 ? 8.236 8.322 -1.858 1.00 90.88 97 LYS A C 1
ATOM 817 O O . LYS A 1 97 ? 7.128 8.032 -2.315 1.00 90.88 97 LYS A O 1
ATOM 822 N N . ARG A 1 98 ? 8.836 9.468 -2.194 1.00 85.88 98 ARG A N 1
ATOM 823 C CA . ARG A 1 98 ? 8.233 10.422 -3.133 1.00 85.88 98 ARG A CA 1
ATOM 824 C C . ARG A 1 98 ? 7.934 9.722 -4.463 1.00 85.88 98 ARG A C 1
ATOM 826 O O . ARG A 1 98 ? 8.746 8.950 -4.967 1.00 85.88 98 ARG A O 1
ATOM 833 N N . HIS A 1 99 ? 6.767 10.023 -5.032 1.00 88.69 99 HIS A N 1
ATOM 834 C CA . HIS A 1 99 ? 6.218 9.294 -6.180 1.00 88.69 99 HIS A CA 1
ATOM 835 C C . HIS A 1 99 ? 6.038 7.790 -5.875 1.00 88.69 99 HIS A C 1
ATOM 837 O O . HIS A 1 99 ? 6.352 6.928 -6.697 1.00 88.69 99 HIS A O 1
ATOM 843 N N . SER A 1 100 ? 5.536 7.458 -4.679 1.00 95.44 100 SER A N 1
ATOM 844 C CA . SER A 1 100 ? 5.156 6.084 -4.342 1.00 95.44 100 SER A CA 1
ATOM 845 C C . SER A 1 100 ? 3.962 5.600 -5.172 1.00 95.44 100 SER A C 1
ATOM 847 O O . SER A 1 100 ? 2.921 6.271 -5.297 1.00 95.44 100 SER A O 1
ATOM 849 N N . TRP A 1 101 ? 4.118 4.388 -5.702 1.00 97.75 101 TRP A N 1
ATOM 850 C CA . TRP A 1 101 ? 3.066 3.592 -6.324 1.00 97.75 101 TRP A CA 1
ATOM 851 C C . TRP A 1 101 ? 2.413 2.611 -5.346 1.00 97.75 101 TRP A C 1
ATOM 853 O O . TRP A 1 101 ? 1.392 2.031 -5.699 1.00 97.75 101 TRP A O 1
ATOM 863 N N . LEU A 1 102 ? 2.940 2.438 -4.131 1.00 98.56 102 LEU A N 1
ATOM 864 C CA . LEU A 1 102 ? 2.379 1.522 -3.139 1.00 98.56 102 LEU A CA 1
ATOM 865 C C . LEU A 1 102 ? 1.158 2.137 -2.478 1.00 98.56 102 LEU A C 1
ATOM 867 O O . LEU A 1 102 ? 1.231 3.247 -1.941 1.00 98.56 102 LEU A O 1
ATOM 871 N N . ARG A 1 103 ? 0.024 1.437 -2.568 1.00 98.06 103 ARG A N 1
ATOM 872 C CA . ARG A 1 103 ? -1.267 1.823 -1.987 1.00 98.06 103 ARG A CA 1
ATOM 873 C C . ARG A 1 103 ? -1.712 0.709 -1.060 1.00 98.06 103 ARG A C 1
ATOM 875 O O . ARG A 1 103 ? -1.872 -0.414 -1.522 1.00 98.06 103 ARG A O 1
ATOM 882 N N . MET A 1 104 ? -1.946 1.047 0.200 1.00 98.38 104 MET A N 1
ATOM 883 C CA . MET A 1 104 ? -2.682 0.199 1.136 1.00 98.38 104 MET A CA 1
ATOM 884 C C . MET A 1 104 ? -4.120 0.703 1.191 1.00 98.38 104 MET A C 1
ATOM 886 O O . MET A 1 104 ? -4.321 1.911 1.304 1.00 98.38 104 MET A O 1
ATOM 890 N N . TYR A 1 105 ? -5.101 -0.186 1.097 1.00 97.94 105 TYR A N 1
ATOM 891 C CA . TYR A 1 105 ? -6.522 0.146 1.134 1.00 97.94 105 TYR A CA 1
ATOM 892 C C . TYR A 1 105 ? -7.153 -0.384 2.417 1.00 97.94 105 TYR A C 1
ATOM 894 O O . TYR A 1 105 ? -6.905 -1.522 2.822 1.00 97.94 105 TYR A O 1
ATOM 902 N N . ALA A 1 106 ? -7.969 0.448 3.058 1.00 97.00 106 ALA A N 1
ATOM 903 C CA . ALA A 1 106 ? -8.583 0.103 4.330 1.00 97.00 106 ALA A CA 1
ATOM 904 C C . ALA A 1 106 ? -9.958 0.746 4.512 1.00 97.00 106 ALA A C 1
ATOM 906 O O . ALA A 1 106 ? -10.297 1.729 3.852 1.00 97.00 106 ALA A O 1
ATOM 907 N N . ILE A 1 107 ? -10.731 0.198 5.446 1.00 95.50 107 ILE A N 1
ATOM 908 C CA . ILE A 1 107 ? -11.962 0.800 5.949 1.00 95.50 107 ILE A CA 1
ATOM 909 C C . ILE A 1 107 ? -11.688 1.476 7.290 1.00 95.50 107 ILE A C 1
ATOM 911 O O . ILE A 1 107 ? -11.252 0.820 8.236 1.00 95.50 107 ILE A O 1
ATOM 915 N N . ARG A 1 108 ? -11.962 2.778 7.383 1.00 93.12 108 ARG A N 1
ATOM 916 C CA . ARG A 1 108 ? -11.840 3.560 8.618 1.00 93.12 108 ARG A CA 1
ATOM 917 C C . ARG A 1 108 ? -12.993 3.234 9.566 1.00 93.12 108 ARG A C 1
ATOM 919 O O . ARG A 1 108 ? -14.157 3.460 9.226 1.00 93.12 108 ARG A O 1
ATOM 926 N N . ILE A 1 109 ? -12.664 2.749 10.762 1.00 90.50 109 ILE A N 1
ATOM 927 C CA . ILE A 1 109 ? -13.623 2.527 11.855 1.00 90.50 109 ILE A CA 1
ATOM 928 C C . ILE A 1 109 ? -13.603 3.727 12.803 1.00 90.50 109 ILE A C 1
ATOM 930 O O . ILE A 1 109 ? -14.642 4.328 13.067 1.00 90.50 109 ILE A O 1
ATOM 934 N N . GLU A 1 110 ? -12.404 4.110 13.252 1.00 86.94 110 GLU A N 1
ATOM 935 C CA . GLU A 1 110 ? -12.140 5.258 14.127 1.00 86.94 110 GLU A CA 1
ATOM 936 C C . GLU A 1 110 ? -10.816 5.938 13.740 1.00 86.94 110 GLU A C 1
ATOM 938 O O . GLU A 1 110 ? -10.137 5.516 12.806 1.00 86.94 110 GLU A O 1
ATOM 943 N N . ALA A 1 111 ? -10.425 6.993 14.464 1.00 85.00 111 ALA A N 1
ATOM 944 C CA . ALA A 1 111 ? -9.233 7.781 14.145 1.00 85.00 111 ALA A CA 1
ATOM 945 C C . ALA A 1 111 ? -7.931 6.954 14.106 1.00 85.00 111 ALA A C 1
ATOM 947 O O . ALA A 1 111 ? -7.067 7.232 13.275 1.00 85.00 111 ALA A O 1
ATOM 948 N N . ASN A 1 112 ? -7.810 5.937 14.964 1.00 86.25 112 ASN A N 1
ATOM 949 C CA . ASN A 1 112 ? -6.654 5.038 15.029 1.00 86.25 112 ASN A CA 1
ATOM 950 C C . ASN A 1 112 ? -7.041 3.558 14.845 1.00 86.25 112 ASN A C 1
ATOM 952 O O . ASN A 1 112 ? -6.359 2.675 15.353 1.00 86.25 112 ASN A O 1
ATOM 956 N N . LEU A 1 113 ? -8.158 3.278 14.161 1.00 89.31 113 LEU A N 1
ATOM 957 C CA . LEU A 1 113 ? -8.632 1.913 13.920 1.00 89.31 113 LEU A CA 1
ATOM 958 C C . LEU A 1 113 ? -9.103 1.756 12.475 1.00 89.31 113 LEU A C 1
ATOM 960 O O . LEU A 1 113 ? -10.106 2.346 12.061 1.00 89.31 113 LEU A O 1
ATOM 964 N N . PHE A 1 114 ? -8.376 0.932 11.727 1.00 93.50 114 PHE A N 1
ATOM 965 C CA . PHE A 1 114 ? -8.585 0.690 10.306 1.00 93.50 114 PHE A CA 1
ATOM 966 C C . PHE A 1 114 ? -8.572 -0.808 10.017 1.00 93.50 114 PHE A C 1
ATOM 968 O O . PHE A 1 114 ? -7.756 -1.549 10.557 1.00 93.50 114 PHE A O 1
ATOM 975 N N . VAL A 1 115 ? -9.453 -1.246 9.123 1.00 94.94 115 VAL A N 1
ATOM 976 C CA . VAL A 1 115 ? -9.484 -2.623 8.622 1.00 94.94 115 VAL A CA 1
ATOM 977 C C . VAL A 1 115 ? -8.839 -2.647 7.246 1.00 94.94 115 VAL A C 1
ATOM 979 O O . VAL A 1 115 ? -9.444 -2.195 6.275 1.00 94.94 115 VAL A O 1
ATOM 982 N N . VAL A 1 116 ? -7.616 -3.168 7.155 1.00 96.38 116 VAL A N 1
ATOM 983 C CA . VAL A 1 116 ? -6.918 -3.343 5.874 1.00 96.38 116 VAL A CA 1
ATOM 984 C C . VAL A 1 116 ? -7.613 -4.429 5.059 1.00 96.38 116 VAL A C 1
ATOM 986 O O . VAL A 1 116 ? -7.782 -5.555 5.523 1.00 96.38 116 VAL A O 1
ATOM 989 N N . CYS A 1 117 ? -8.009 -4.091 3.835 1.00 95.25 117 CYS A N 1
ATOM 990 C CA . CYS A 1 117 ? -8.692 -5.010 2.925 1.00 95.25 117 CYS A CA 1
ATOM 991 C C . CYS A 1 117 ? -7.827 -5.429 1.731 1.00 95.25 117 CYS A C 1
ATOM 993 O O . CYS A 1 117 ? -8.220 -6.334 1.002 1.00 95.25 117 CYS A O 1
ATOM 995 N N . GLY A 1 118 ? -6.680 -4.780 1.521 1.00 97.06 118 GLY A N 1
ATOM 996 C CA . GLY A 1 118 ? -5.735 -5.133 0.468 1.00 97.06 118 GLY A CA 1
ATOM 997 C C . GLY A 1 118 ? -4.814 -3.985 0.079 1.00 97.06 118 GLY A C 1
ATOM 998 O O . GLY A 1 118 ? -4.750 -2.953 0.751 1.00 97.06 118 GLY A O 1
ATOM 999 N N . GLY A 1 119 ? -4.092 -4.159 -1.021 1.00 97.88 119 GLY A N 1
ATOM 1000 C CA . GLY A 1 119 ? -3.089 -3.211 -1.476 1.00 97.88 119 GLY A CA 1
ATOM 1001 C C . GLY A 1 119 ? -2.674 -3.448 -2.921 1.00 97.88 119 GLY A C 1
ATOM 1002 O O . GLY A 1 119 ? -2.929 -4.499 -3.504 1.00 97.88 119 GLY A O 1
ATOM 1003 N N . ALA A 1 120 ? -2.049 -2.441 -3.528 1.00 98.12 120 ALA A N 1
ATOM 1004 C CA . ALA A 1 120 ? -1.618 -2.504 -4.918 1.00 98.12 120 ALA A CA 1
ATOM 1005 C C . ALA A 1 120 ? -0.339 -1.712 -5.196 1.00 98.12 120 ALA A C 1
ATOM 1007 O O . ALA A 1 120 ? -0.089 -0.662 -4.600 1.00 98.12 120 ALA A O 1
ATOM 1008 N N . ILE A 1 121 ? 0.392 -2.162 -6.220 1.00 98.50 121 ILE A N 1
ATOM 1009 C CA . ILE A 1 121 ? 1.340 -1.337 -6.971 1.00 98.50 121 ILE A CA 1
ATOM 1010 C C . ILE A 1 121 ? 0.538 -0.618 -8.064 1.00 98.50 121 ILE A C 1
ATOM 1012 O O . ILE A 1 121 ? 0.056 -1.213 -9.032 1.00 98.50 121 ILE A O 1
ATOM 1016 N N . LYS A 1 122 ? 0.331 0.685 -7.882 1.00 97.50 122 LYS A N 1
ATOM 1017 C CA . LYS A 1 122 ? -0.514 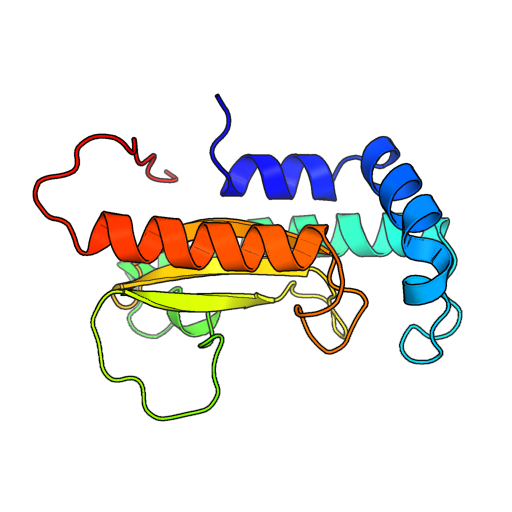1.524 -8.733 1.00 97.50 122 LYS A CA 1
ATOM 1018 C C . LYS A 1 122 ? 0.337 2.398 -9.651 1.00 97.50 122 LYS A C 1
ATOM 1020 O O . LYS A 1 122 ? 0.728 3.505 -9.283 1.00 97.50 122 LYS A O 1
ATOM 1025 N N . LEU A 1 123 ? 0.556 1.901 -10.867 1.00 97.12 123 LEU A N 1
ATOM 1026 C CA . LEU A 1 123 ? 1.326 2.576 -11.918 1.00 97.12 123 LEU A CA 1
ATOM 1027 C C . LEU A 1 123 ? 0.507 3.591 -12.740 1.00 97.12 123 LEU A C 1
ATOM 1029 O O . LEU A 1 123 ? 1.066 4.402 -13.471 1.00 97.12 123 LEU A O 1
ATOM 1033 N N . THR A 1 124 ? -0.818 3.590 -12.594 1.00 94.88 124 THR A N 1
ATOM 1034 C CA . THR A 1 124 ? -1.750 4.431 -13.360 1.00 94.88 124 THR A CA 1
ATOM 1035 C C . THR A 1 124 ? -2.382 5.529 -12.501 1.00 94.88 124 THR A C 1
ATOM 1037 O O . THR A 1 124 ? -2.363 5.485 -11.268 1.00 94.88 124 THR A O 1
ATOM 1040 N N . GLN A 1 125 ? -3.009 6.531 -13.129 1.00 90.44 125 GLN A N 1
ATOM 1041 C CA . GLN A 1 125 ? -3.705 7.602 -12.399 1.00 90.44 125 GLN A CA 1
ATOM 1042 C C . GLN A 1 125 ? -5.012 7.142 -11.737 1.00 90.44 125 GLN A C 1
ATOM 1044 O O . GLN A 1 125 ? -5.287 7.538 -10.603 1.00 90.44 125 GLN A O 1
ATOM 1049 N N . THR A 1 126 ? -5.788 6.273 -12.384 1.00 89.81 126 THR A N 1
ATOM 1050 C CA . THR A 1 126 ? -7.090 5.789 -11.891 1.00 89.81 126 THR A CA 1
ATOM 1051 C C . THR A 1 126 ? -7.070 4.278 -11.659 1.00 89.81 126 THR A C 1
ATOM 1053 O O . THR A 1 126 ? -6.217 3.572 -12.190 1.00 89.81 126 THR A O 1
ATOM 1056 N N . MET A 1 127 ? -8.004 3.775 -10.849 1.00 90.50 127 MET A N 1
ATOM 1057 C CA . MET A 1 127 ? -8.142 2.339 -10.556 1.00 90.50 127 MET A CA 1
ATOM 1058 C C . MET A 1 127 ? -9.061 1.599 -11.539 1.00 90.50 127 MET A C 1
ATOM 1060 O O . MET A 1 127 ? -9.246 0.398 -11.420 1.00 90.50 127 MET A O 1
ATOM 1064 N N . ASN A 1 128 ? -9.635 2.302 -12.517 1.00 88.94 128 ASN A N 1
ATOM 1065 C CA . ASN A 1 128 ? -10.821 1.826 -13.237 1.00 88.94 128 ASN A CA 1
ATOM 1066 C C . ASN A 1 128 ? -10.521 0.850 -14.386 1.00 88.94 128 ASN A C 1
ATOM 1068 O O . ASN A 1 128 ? -11.450 0.266 -14.927 1.00 88.94 128 ASN A O 1
ATOM 1072 N N . ASN A 1 129 ? -9.253 0.710 -14.786 1.00 90.44 129 ASN A N 1
ATOM 1073 C CA . ASN A 1 129 ? -8.888 0.116 -16.080 1.00 90.44 129 ASN A CA 1
ATOM 1074 C C . ASN A 1 129 ? -7.899 -1.056 -15.974 1.00 90.44 129 ASN A C 1
ATOM 1076 O O . ASN A 1 129 ? -7.398 -1.523 -16.997 1.00 90.44 129 ASN A O 1
ATOM 1080 N N . ARG A 1 130 ? -7.528 -1.468 -14.758 1.00 95.81 130 ARG A N 1
ATOM 1081 C CA . ARG A 1 130 ? -6.551 -2.537 -14.530 1.00 95.81 130 ARG A CA 1
ATOM 1082 C C . ARG A 1 130 ? -7.137 -3.546 -13.562 1.00 95.81 130 ARG A C 1
ATOM 1084 O O . ARG A 1 130 ? -7.570 -3.151 -12.482 1.00 95.81 130 ARG A O 1
ATOM 1091 N N . ASP A 1 131 ? -7.127 -4.817 -13.943 1.00 97.19 131 ASP A N 1
ATOM 1092 C CA . ASP A 1 131 ? -7.811 -5.888 -13.212 1.00 97.19 131 ASP A CA 1
ATOM 1093 C C . ASP A 1 131 ? -7.370 -5.975 -11.750 1.00 97.19 131 ASP A C 1
ATOM 1095 O O . ASP A 1 131 ? -8.207 -6.093 -10.857 1.00 97.19 131 ASP A O 1
ATOM 1099 N N . HIS A 1 132 ? -6.069 -5.813 -11.482 1.00 97.12 132 HIS A N 1
ATOM 1100 C CA . HIS A 1 132 ? -5.544 -5.815 -10.117 1.00 97.12 132 HIS A CA 1
ATOM 1101 C C . HIS A 1 132 ? -6.060 -4.638 -9.285 1.00 97.12 132 HIS A C 1
ATOM 1103 O O . HIS A 1 132 ? -6.298 -4.800 -8.098 1.00 97.12 132 HIS A O 1
ATOM 1109 N N . LEU A 1 133 ? -6.293 -3.467 -9.884 1.00 97.50 133 LEU A N 1
ATOM 1110 C CA . LEU A 1 133 ? -6.862 -2.312 -9.178 1.00 97.50 133 LEU A CA 1
ATOM 1111 C C . LEU A 1 133 ? -8.382 -2.433 -9.012 1.00 97.50 133 LEU A C 1
ATOM 1113 O O . LEU A 1 133 ? -8.914 -2.040 -7.976 1.00 97.50 133 LEU A O 1
ATOM 1117 N N . ILE A 1 134 ? -9.077 -2.995 -10.002 1.00 97.25 134 ILE A N 1
ATOM 1118 C CA . ILE A 1 134 ? -10.518 -3.276 -9.931 1.00 97.25 134 ILE A CA 1
ATOM 1119 C C . ILE A 1 134 ? -10.805 -4.282 -8.811 1.00 97.25 134 ILE A C 1
ATOM 1121 O O . ILE A 1 134 ? -11.759 -4.100 -8.055 1.00 97.25 134 ILE A O 1
ATOM 1125 N N . LEU A 1 135 ? -9.953 -5.299 -8.657 1.00 97.44 135 LEU A N 1
ATOM 1126 C CA . LEU A 1 135 ? -10.049 -6.257 -7.560 1.00 97.44 135 LEU A CA 1
ATOM 1127 C C . LEU A 1 135 ? -9.979 -5.562 -6.193 1.00 97.44 135 LEU A C 1
ATOM 1129 O O . LEU A 1 135 ? -10.806 -5.840 -5.328 1.00 97.44 135 LEU A O 1
ATOM 1133 N N . GLU A 1 136 ? -9.057 -4.620 -6.003 1.00 97.81 136 GLU A N 1
ATOM 1134 C CA . GLU A 1 136 ? -8.956 -3.881 -4.738 1.00 97.81 136 GLU A CA 1
ATOM 1135 C C . GLU A 1 136 ? -10.172 -2.972 -4.480 1.00 97.81 136 GLU A C 1
ATOM 1137 O O . GLU A 1 136 ? -10.616 -2.847 -3.338 1.00 97.81 136 GLU A O 1
ATOM 1142 N N . LEU A 1 137 ? -10.784 -2.394 -5.526 1.00 95.88 137 LEU A N 1
ATOM 1143 C CA . LEU A 1 137 ? -12.065 -1.682 -5.385 1.00 95.88 137 LEU A CA 1
ATOM 1144 C C . LEU A 1 137 ? -13.190 -2.618 -4.928 1.00 95.88 137 LEU A C 1
ATOM 1146 O O . LEU A 1 137 ? -14.000 -2.231 -4.083 1.00 95.88 137 LEU A O 1
ATOM 1150 N N . TYR A 1 138 ? -13.236 -3.838 -5.470 1.00 96.00 138 TYR A N 1
ATOM 1151 C CA . TYR A 1 138 ? -14.199 -4.853 -5.055 1.00 96.00 138 TYR A CA 1
ATOM 1152 C C . TYR A 1 138 ? -13.988 -5.261 -3.594 1.00 96.00 138 TYR A C 1
ATOM 1154 O O . TYR A 1 138 ? -14.956 -5.291 -2.836 1.00 96.00 138 TYR A O 1
ATOM 1162 N N . LYS A 1 139 ? -12.741 -5.512 -3.171 1.00 96.12 139 LYS A N 1
ATOM 1163 C CA . LYS A 1 139 ? -12.426 -5.850 -1.774 1.00 96.12 139 LYS A CA 1
ATOM 1164 C C . LYS A 1 139 ? -12.856 -4.746 -0.812 1.00 96.12 139 LYS A C 1
ATOM 1166 O O . LYS A 1 139 ? -13.532 -5.037 0.166 1.00 96.12 139 LYS A O 1
ATOM 1171 N N . LEU A 1 140 ? -12.542 -3.485 -1.119 1.00 95.00 140 LEU A N 1
ATOM 1172 C CA . LEU A 1 140 ? -12.990 -2.332 -0.331 1.00 95.00 140 LEU A CA 1
ATOM 1173 C C . LEU A 1 140 ? -14.514 -2.303 -0.163 1.00 95.00 140 LEU A C 1
ATOM 1175 O O . LEU A 1 140 ? -15.026 -2.110 0.937 1.00 95.00 140 LEU A O 1
ATOM 1179 N N . GLU A 1 141 ? -15.248 -2.479 -1.261 1.00 94.12 141 GLU A N 1
ATOM 1180 C CA . GLU A 1 141 ? -16.709 -2.459 -1.235 1.00 94.12 141 GLU A CA 1
ATOM 1181 C C . GLU A 1 141 ? -17.279 -3.640 -0.442 1.00 94.12 141 GLU A C 1
ATOM 1183 O O . GLU A 1 141 ? -18.169 -3.457 0.389 1.00 94.12 141 GLU A O 1
ATOM 1188 N N . PHE A 1 142 ? -16.721 -4.834 -0.643 1.00 92.94 142 PHE A N 1
ATOM 1189 C CA . PHE A 1 142 ? -17.090 -6.041 0.085 1.00 92.94 142 PHE A CA 1
ATOM 1190 C C . PHE A 1 142 ? -16.859 -5.886 1.594 1.00 92.94 142 PHE A C 1
ATOM 1192 O O . PHE A 1 142 ? -17.783 -6.101 2.379 1.00 92.94 142 PHE A O 1
ATOM 1199 N N . THR A 1 143 ? -15.662 -5.457 2.007 1.00 93.00 143 THR A N 1
ATOM 1200 C CA . THR A 1 143 ? -15.315 -5.259 3.421 1.00 93.00 143 THR A CA 1
ATOM 1201 C C . THR A 1 143 ? -16.207 -4.205 4.066 1.00 93.00 143 THR A C 1
ATOM 1203 O O . THR A 1 143 ? -16.703 -4.422 5.169 1.00 93.00 143 THR A O 1
ATOM 1206 N N . ARG A 1 144 ? -16.474 -3.085 3.380 1.00 92.38 144 ARG A N 1
ATOM 1207 C CA . ARG A 1 144 ? -17.372 -2.047 3.900 1.00 92.38 144 ARG A CA 1
ATOM 1208 C C . ARG A 1 144 ? -18.783 -2.583 4.131 1.00 92.38 144 ARG A C 1
ATOM 1210 O O . ARG A 1 144 ? -19.341 -2.366 5.202 1.00 92.38 144 ARG A O 1
ATOM 1217 N N . ASN A 1 145 ? -19.348 -3.272 3.141 1.00 90.88 145 ASN A N 1
ATOM 1218 C CA . ASN A 1 145 ? -20.705 -3.809 3.238 1.00 90.88 145 ASN A CA 1
ATOM 1219 C C . ASN A 1 145 ? -20.800 -4.876 4.338 1.00 90.88 145 ASN A C 1
ATOM 1221 O O . ASN A 1 145 ? -21.802 -4.933 5.040 1.00 90.88 145 ASN A O 1
ATOM 1225 N N . HIS A 1 146 ? -19.742 -5.668 4.538 1.00 89.38 146 HIS A N 1
ATOM 1226 C CA . HIS A 1 146 ? -19.669 -6.624 5.639 1.00 89.38 146 HIS A CA 1
ATOM 1227 C C . HIS A 1 146 ? -19.645 -5.938 7.012 1.00 89.38 146 HIS A C 1
ATOM 1229 O O . HIS A 1 146 ? -20.395 -6.325 7.897 1.00 89.38 146 HIS A O 1
ATOM 1235 N N . LEU A 1 147 ? -18.833 -4.891 7.189 1.00 88.62 147 LEU A N 1
ATOM 1236 C CA . LEU A 1 147 ? -18.756 -4.140 8.451 1.00 88.62 147 LEU A CA 1
ATOM 1237 C C . LEU A 1 147 ? -20.064 -3.412 8.806 1.00 88.62 147 LEU A C 1
ATOM 1239 O O . LEU A 1 147 ? -20.312 -3.124 9.974 1.00 88.62 147 LEU A O 1
ATOM 1243 N N . GLN A 1 148 ? -20.896 -3.108 7.808 1.00 88.12 148 GLN A N 1
ATOM 1244 C CA . GLN A 1 148 ? -22.222 -2.514 7.996 1.00 88.12 148 GLN A CA 1
ATOM 1245 C C . GLN A 1 148 ? -23.296 -3.535 8.405 1.00 88.12 148 GLN A C 1
ATOM 1247 O O . GLN A 1 148 ? -24.344 -3.132 8.910 1.00 88.12 148 GLN A O 1
ATOM 1252 N N . ASP A 1 149 ? -23.057 -4.829 8.189 1.00 85.81 149 ASP A N 1
ATOM 1253 C CA . ASP A 1 149 ? -23.996 -5.910 8.479 1.00 85.81 149 ASP A CA 1
ATOM 1254 C C . ASP A 1 149 ? -23.650 -6.584 9.818 1.00 85.81 149 ASP A C 1
ATOM 1256 O O . ASP A 1 149 ? -22.883 -7.545 9.880 1.00 85.81 149 ASP A O 1
ATOM 1260 N N . GLU A 1 150 ? -24.244 -6.083 10.907 1.00 66.44 150 GLU A N 1
ATOM 1261 C CA . GLU A 1 150 ? -24.017 -6.554 12.287 1.00 66.44 150 GLU A CA 1
ATOM 1262 C C . GLU A 1 150 ? -24.335 -8.054 12.506 1.00 66.44 150 GLU A C 1
ATOM 1264 O O . GLU A 1 150 ? -23.961 -8.624 13.534 1.00 66.44 150 GLU A O 1
ATOM 1269 N N . GLY A 1 151 ? -25.014 -8.720 11.560 1.00 63.16 151 GLY A N 1
ATOM 1270 C CA . GLY A 1 151 ? -25.343 -10.148 11.618 1.00 63.16 151 GLY A CA 1
ATOM 1271 C C . GLY A 1 151 ? -24.320 -11.077 10.955 1.00 63.16 151 GLY A C 1
ATOM 1272 O O . GLY A 1 151 ? -24.416 -12.301 11.105 1.00 63.16 151 GLY A O 1
ATOM 1273 N N . ASN A 1 152 ? -23.345 -10.535 10.223 1.00 61.53 152 ASN A N 1
ATOM 1274 C CA . ASN A 1 152 ? -22.452 -11.314 9.375 1.00 61.53 152 ASN A CA 1
ATOM 1275 C C . ASN A 1 152 ? -21.158 -11.706 10.110 1.00 61.53 152 ASN A C 1
ATOM 1277 O O . ASN A 1 152 ? -20.312 -10.872 10.402 1.00 61.53 152 ASN A O 1
ATOM 1281 N N . LYS A 1 153 ? -20.985 -13.003 10.404 1.00 59.53 153 LYS A N 1
ATOM 1282 C CA . LYS A 1 153 ? -19.810 -13.551 11.122 1.00 59.53 153 LYS A CA 1
ATOM 1283 C C . LYS A 1 153 ? -18.746 -14.169 10.204 1.00 59.53 153 LYS A C 1
ATOM 1285 O O . LYS A 1 153 ? -17.934 -14.966 10.660 1.00 59.53 153 LYS A O 1
ATOM 1290 N N . HIS A 1 154 ? -18.785 -13.879 8.905 1.00 62.91 154 HIS A N 1
ATOM 1291 C CA . HIS A 1 154 ? -17.935 -14.557 7.920 1.00 62.91 154 HIS A CA 1
ATOM 1292 C C . HIS A 1 154 ? -16.508 -14.004 7.766 1.00 62.91 154 HIS A C 1
ATOM 1294 O O . HIS A 1 154 ? -15.734 -14.620 7.034 1.00 62.91 154 HIS A O 1
ATOM 1300 N N . LEU A 1 155 ? -16.137 -12.898 8.424 1.00 66.19 155 LEU A N 1
ATOM 1301 C CA . LEU A 1 155 ? -14.754 -12.409 8.430 1.00 66.19 155 LEU A CA 1
ATOM 1302 C C . LEU A 1 155 ? -14.112 -12.559 9.808 1.00 66.19 155 LEU A C 1
ATOM 1304 O O . LEU A 1 155 ? -14.665 -12.143 10.825 1.00 66.19 155 LEU A O 1
ATOM 1308 N N . GLU A 1 156 ? -12.910 -13.128 9.812 1.00 66.12 156 GLU A N 1
ATOM 1309 C CA . GLU A 1 156 ? -12.015 -13.129 10.963 1.00 66.12 156 GLU A CA 1
ATOM 1310 C C . GLU A 1 156 ? -11.092 -11.912 10.868 1.00 66.12 156 GLU A C 1
ATOM 1312 O O . GLU A 1 156 ? -10.439 -11.691 9.845 1.00 66.12 156 GLU A O 1
ATOM 1317 N N . PHE A 1 157 ? -11.040 -11.118 11.936 1.00 75.62 157 PHE A N 1
ATOM 1318 C CA . PHE A 1 157 ? -10.115 -9.996 12.052 1.00 75.62 157 PHE A CA 1
ATOM 1319 C C . PHE A 1 157 ? -8.923 -10.405 12.912 1.00 75.62 157 PHE A C 1
ATOM 1321 O O . PHE A 1 157 ? -9.083 -11.064 13.938 1.00 75.62 157 PHE A O 1
ATOM 1328 N N . VAL A 1 158 ? -7.731 -9.991 12.491 1.00 71.69 158 VAL A N 1
ATOM 1329 C CA . VAL A 1 158 ? -6.493 -10.163 13.252 1.00 71.69 158 VAL A CA 1
ATOM 1330 C C . VAL A 1 158 ? -6.004 -8.774 13.631 1.00 71.69 158 VAL A C 1
ATOM 1332 O O . VAL A 1 158 ? -5.770 -7.950 12.747 1.00 71.69 158 VAL A O 1
ATOM 1335 N N . GLU A 1 159 ? -5.879 -8.511 14.930 1.00 77.19 159 GLU A N 1
ATOM 1336 C CA . GLU A 1 159 ? -5.204 -7.308 15.414 1.00 77.19 159 GLU A CA 1
ATOM 1337 C C . GLU A 1 159 ? -3.696 -7.471 15.203 1.00 77.19 159 GLU A C 1
ATOM 1339 O O . GLU A 1 159 ? -3.131 -8.535 15.471 1.00 77.19 159 GLU A O 1
ATOM 1344 N N . ILE A 1 160 ? -3.064 -6.429 14.671 1.00 71.19 160 ILE A N 1
ATOM 1345 C CA . ILE A 1 160 ? -1.611 -6.361 14.557 1.00 71.19 160 ILE A CA 1
ATOM 1346 C C . ILE A 1 160 ? -1.104 -5.906 15.932 1.00 71.19 160 ILE A C 1
ATOM 1348 O O . ILE A 1 160 ? -1.458 -4.811 16.373 1.00 71.19 160 ILE A O 1
ATOM 1352 N N . ASN A 1 161 ? -0.376 -6.792 16.618 1.00 55.56 161 ASN A N 1
ATOM 1353 C CA . ASN A 1 161 ? 0.242 -6.555 17.927 1.00 55.56 161 ASN A CA 1
ATOM 1354 C C . ASN A 1 161 ? 1.727 -6.267 17.785 1.00 55.56 161 ASN A C 1
ATOM 1356 O O . ASN A 1 161 ? 2.349 -6.935 16.923 1.00 55.56 161 ASN A O 1
#

pLDDT: mean 89.64, std 11.61, range [51.19, 98.88]